Protein AF-A0A354CKU5-F1 (afdb_monomer_lite)

pLDDT: mean 89.69, std 12.41, range [41.81, 96.62]

Structure (mmCIF, N/CA/C/O backbone):
data_AF-A0A354CKU5-F1
#
_entry.id   AF-A0A354CKU5-F1
#
loop_
_atom_site.group_PDB
_atom_site.id
_atom_site.type_symbol
_atom_site.label_atom_id
_atom_site.label_alt_id
_atom_site.label_comp_id
_atom_site.label_asym_id
_atom_site.label_entity_id
_atom_site.label_seq_id
_atom_site.pdbx_PDB_ins_code
_atom_site.Cartn_x
_atom_site.Cartn_y
_atom_site.Cartn_z
_atom_site.occupancy
_atom_site.B_iso_or_equiv
_atom_site.auth_seq_id
_atom_site.auth_comp_id
_atom_site.auth_asym_id
_atom_site.auth_atom_id
_atom_site.pdbx_PDB_model_num
ATOM 1 N N . GLY A 1 1 ? 13.140 -0.507 -29.133 1.00 43.47 1 GLY A N 1
ATOM 2 C CA . GLY A 1 1 ? 12.052 -1.360 -28.639 1.00 43.47 1 GLY A CA 1
ATO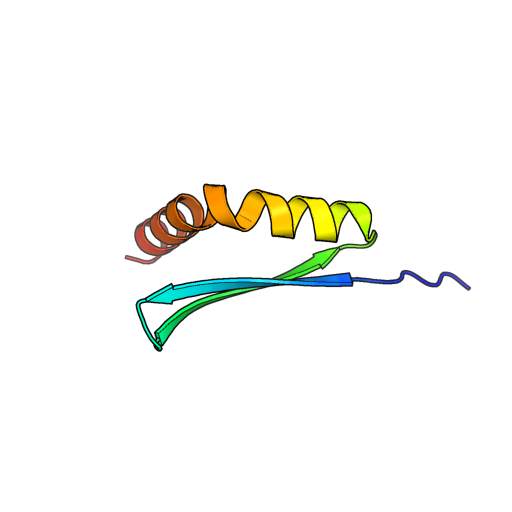M 3 C C . GLY A 1 1 ? 12.378 -1.698 -27.214 1.00 43.47 1 GLY A C 1
ATOM 4 O O . GLY A 1 1 ? 13.300 -2.469 -27.009 1.00 43.47 1 GLY A O 1
ATOM 5 N N . SER A 1 2 ? 11.705 -1.064 -26.265 1.00 41.81 2 SER A N 1
ATOM 6 C CA . SER A 1 2 ? 11.898 -1.336 -24.843 1.00 41.81 2 SER A CA 1
ATOM 7 C C . SER A 1 2 ? 10.531 -1.704 -24.306 1.00 41.81 2 SER A C 1
ATOM 9 O O . SER A 1 2 ? 9.674 -0.842 -24.142 1.00 41.81 2 SER A O 1
ATOM 11 N N . THR A 1 3 ? 10.283 -2.995 -24.140 1.00 52.31 3 THR A N 1
ATOM 12 C CA . THR A 1 3 ? 9.135 -3.474 -23.377 1.00 52.31 3 THR A CA 1
ATOM 13 C C . THR A 1 3 ? 9.427 -3.192 -21.906 1.00 52.31 3 THR A C 1
ATOM 15 O O . THR A 1 3 ? 9.930 -4.063 -21.205 1.00 52.31 3 THR A O 1
ATOM 18 N N . ASN A 1 4 ? 9.172 -1.958 -21.457 1.00 59.06 4 ASN A N 1
ATOM 19 C CA . ASN A 1 4 ? 8.947 -1.693 -20.038 1.00 59.06 4 ASN A CA 1
ATOM 20 C C . ASN A 1 4 ? 7.633 -2.396 -19.699 1.00 59.06 4 ASN A C 1
ATOM 22 O O . ASN A 1 4 ? 6.552 -1.894 -19.999 1.00 59.06 4 ASN A O 1
ATOM 26 N N . GLN A 1 5 ? 7.730 -3.634 -19.221 1.00 62.19 5 GLN A N 1
ATOM 27 C CA . GLN A 1 5 ? 6.589 -4.315 -18.633 1.00 62.19 5 GLN A CA 1
ATOM 28 C C . GLN A 1 5 ? 6.355 -3.668 -17.274 1.00 62.19 5 GLN A C 1
ATOM 30 O O . GLN A 1 5 ? 6.952 -4.056 -16.277 1.00 62.19 5 GLN A O 1
ATOM 35 N N . ASP A 1 6 ? 5.530 -2.628 -17.280 1.00 80.69 6 ASP A N 1
ATOM 36 C CA . ASP A 1 6 ? 5.094 -1.954 -16.070 1.00 80.69 6 ASP A CA 1
ATOM 37 C C . ASP A 1 6 ? 4.012 -2.819 -15.408 1.00 80.69 6 ASP A C 1
ATOM 39 O O . ASP A 1 6 ? 2.922 -3.023 -15.946 1.00 80.69 6 ASP A O 1
ATOM 43 N N . TYR A 1 7 ? 4.336 -3.380 -14.250 1.00 90.00 7 TYR A N 1
ATOM 44 C CA . TYR A 1 7 ? 3.404 -4.090 -13.387 1.00 90.00 7 TYR A CA 1
ATOM 45 C C . TYR A 1 7 ? 2.635 -3.072 -12.554 1.00 90.00 7 TYR A C 1
ATOM 47 O O . TYR A 1 7 ? 3.209 -2.100 -12.069 1.00 90.00 7 TYR A O 1
ATOM 55 N N . ILE A 1 8 ? 1.343 -3.310 -12.338 1.00 92.31 8 ILE A N 1
ATOM 56 C CA . ILE A 1 8 ? 0.533 -2.481 -11.445 1.00 92.31 8 ILE A CA 1
ATOM 57 C C . ILE A 1 8 ? 0.254 -3.276 -10.175 1.00 92.31 8 ILE A C 1
ATOM 59 O O . ILE A 1 8 ? -0.401 -4.316 -10.202 1.00 92.31 8 ILE A O 1
ATOM 63 N N . VAL A 1 9 ? 0.767 -2.777 -9.056 1.00 94.38 9 VAL A N 1
ATOM 64 C CA . VAL A 1 9 ? 0.492 -3.310 -7.723 1.00 94.38 9 VAL A CA 1
ATOM 65 C C . VAL A 1 9 ? -0.769 -2.642 -7.199 1.00 94.38 9 VAL A C 1
ATOM 67 O O . VAL A 1 9 ? -0.803 -1.420 -7.048 1.00 94.38 9 VAL A O 1
ATOM 70 N N . HIS A 1 10 ? -1.787 -3.450 -6.911 1.00 95.00 10 HIS A N 1
ATOM 71 C CA . HIS A 1 10 ? -3.031 -3.003 -6.295 1.00 95.00 10 HIS A CA 1
ATOM 72 C C . HIS A 1 10 ? -3.024 -3.339 -4.804 1.00 95.00 10 HIS A C 1
ATOM 74 O O . HIS A 1 10 ? -3.122 -4.500 -4.406 1.00 95.00 10 HIS A O 1
ATOM 80 N N . CYS A 1 11 ? -2.921 -2.304 -3.983 1.00 95.00 11 CYS A N 1
ATOM 81 C CA . CYS A 1 11 ? -2.896 -2.386 -2.533 1.00 95.00 11 CYS A CA 1
ATOM 82 C C . CYS A 1 11 ? -4.200 -1.813 -1.974 1.00 95.00 11 CYS A C 1
ATOM 84 O O . CYS A 1 11 ? -4.561 -0.682 -2.286 1.00 95.00 11 CYS A O 1
ATOM 86 N N . GLN A 1 12 ? -4.911 -2.577 -1.147 1.00 95.44 12 GLN A N 1
ATOM 87 C CA . GLN A 1 12 ? -6.186 -2.156 -0.561 1.00 95.44 12 GLN A CA 1
ATOM 88 C C . GLN A 1 12 ? -6.212 -2.416 0.945 1.00 95.44 12 GLN A C 1
ATOM 90 O O . GLN A 1 12 ? -5.822 -3.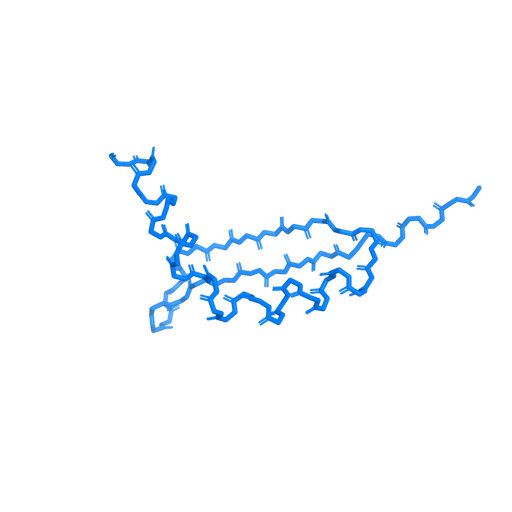498 1.392 1.00 95.44 12 GLN A O 1
ATOM 95 N N . VAL A 1 13 ? -6.697 -1.441 1.716 1.00 95.06 13 VAL A N 1
ATOM 96 C CA . VAL A 1 13 ? -7.133 -1.649 3.104 1.00 95.06 13 VAL A CA 1
ATOM 97 C C . VAL A 1 13 ? -8.646 -1.749 3.095 1.00 95.06 13 VAL A C 1
ATOM 99 O O . VAL A 1 13 ? -9.325 -0.890 2.527 1.00 95.06 13 VAL A O 1
ATOM 102 N N . LYS A 1 14 ? -9.169 -2.797 3.728 1.00 93.19 14 LYS A N 1
ATOM 103 C CA . LYS A 1 14 ? -10.604 -3.044 3.840 1.00 93.19 14 LYS A CA 1
ATOM 104 C C . LYS A 1 14 ? -11.016 -3.160 5.297 1.00 93.19 14 LYS A C 1
ATOM 106 O O . LYS A 1 14 ? -10.294 -3.751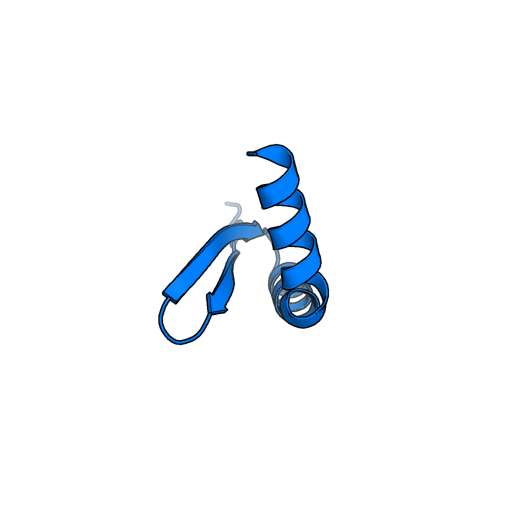 6.095 1.00 93.19 14 LYS A O 1
ATOM 111 N N . GLU A 1 15 ? -12.199 -2.651 5.601 1.00 93.06 15 GLU A N 1
ATOM 112 C CA . GLU A 1 15 ? -12.903 -2.860 6.861 1.00 93.06 15 GLU A CA 1
ATOM 113 C C . GLU A 1 15 ? -14.250 -3.517 6.543 1.00 93.06 15 GLU A C 1
ATOM 115 O O . GLU A 1 15 ? -15.166 -2.889 6.008 1.00 93.06 15 GLU A O 1
ATOM 120 N N . GLY A 1 16 ? -14.339 -4.826 6.791 1.00 91.88 16 GLY A N 1
ATOM 121 C CA . GLY A 1 16 ? -15.449 -5.638 6.295 1.00 91.88 16 GLY A CA 1
ATOM 122 C C . GLY A 1 16 ? -15.516 -5.608 4.765 1.00 91.88 16 GLY A C 1
ATOM 123 O O . GLY A 1 16 ? -14.537 -5.936 4.092 1.00 91.88 16 GLY A O 1
ATOM 124 N N . ASP A 1 17 ? -16.665 -5.189 4.233 1.00 93.69 17 ASP A N 1
ATOM 125 C CA . ASP A 1 17 ? -16.908 -5.064 2.789 1.00 93.69 17 ASP A CA 1
ATOM 126 C C . ASP A 1 17 ? -16.491 -3.697 2.213 1.00 93.69 17 ASP A C 1
ATOM 128 O O . ASP A 1 17 ? -16.480 -3.511 0.994 1.00 93.69 17 ASP A O 1
ATOM 132 N N . SER A 1 18 ? -16.130 -2.736 3.068 1.00 94.25 18 SER A N 1
ATOM 133 C CA . SER A 1 18 ? -15.769 -1.378 2.657 1.00 94.25 18 SER A CA 1
ATOM 134 C C . SER A 1 18 ? -14.272 -1.257 2.382 1.00 94.25 18 SER A C 1
ATOM 136 O O . SER A 1 18 ? -13.445 -1.644 3.207 1.00 94.25 18 SER A O 1
ATOM 138 N N . THR A 1 19 ? -13.905 -0.655 1.251 1.00 94.62 19 THR A N 1
ATOM 139 C CA . THR A 1 19 ? -12.516 -0.266 0.965 1.00 94.62 19 THR A CA 1
ATOM 140 C C . THR A 1 19 ? -12.237 1.100 1.587 1.00 94.62 19 THR A C 1
ATOM 142 O O . THR A 1 19 ? -12.824 2.094 1.166 1.00 94.62 19 THR A O 1
ATOM 145 N N . LEU A 1 20 ? -11.338 1.152 2.573 1.00 93.88 20 LEU A N 1
ATOM 146 C CA . LEU A 1 20 ? -10.930 2.398 3.232 1.00 93.88 20 LEU A CA 1
ATOM 147 C C . LEU A 1 20 ? -9.952 3.195 2.364 1.00 93.88 20 LEU A C 1
ATOM 149 O O . LEU A 1 20 ? -10.063 4.411 2.236 1.00 93.88 20 LEU A O 1
ATOM 153 N N . ILE A 1 21 ? -8.990 2.496 1.759 1.00 94.00 21 ILE A N 1
ATOM 154 C CA . ILE A 1 21 ? -8.024 3.077 0.829 1.00 94.00 21 ILE A CA 1
ATOM 155 C C . ILE A 1 21 ? -7.623 2.054 -0.231 1.00 94.00 21 ILE A C 1
ATOM 157 O O . ILE A 1 21 ? -7.469 0.865 0.057 1.00 94.00 21 ILE A O 1
ATOM 161 N N . GLU A 1 22 ? -7.426 2.540 -1.454 1.00 94.69 22 GLU A N 1
ATOM 162 C CA . GLU A 1 22 ? -6.863 1.799 -2.576 1.00 94.69 22 GLU A CA 1
ATOM 163 C C . GLU A 1 22 ? -5.686 2.580 -3.165 1.00 94.69 22 GLU A C 1
ATOM 165 O O . GLU A 1 22 ? -5.789 3.777 -3.436 1.00 94.69 22 GLU A O 1
ATOM 170 N N . LEU A 1 23 ? -4.567 1.892 -3.369 1.00 93.88 23 LEU A N 1
ATOM 171 C CA . LEU A 1 23 ? -3.360 2.414 -3.992 1.00 93.88 23 LEU A CA 1
ATOM 172 C C . LEU A 1 23 ? -3.021 1.545 -5.203 1.00 93.88 23 LEU A C 1
ATOM 174 O O . LEU A 1 23 ? -2.929 0.324 -5.089 1.00 93.88 23 LEU A O 1
ATOM 178 N N . SER A 1 24 ? -2.805 2.186 -6.349 1.00 94.00 24 SER A N 1
ATOM 179 C CA . SER A 1 24 ? -2.334 1.535 -7.574 1.00 94.00 24 SER A CA 1
ATOM 180 C C . SER A 1 24 ? -0.967 2.101 -7.937 1.00 94.00 24 SER A C 1
ATOM 182 O O . SER A 1 24 ? -0.844 3.289 -8.233 1.00 94.00 24 SER A O 1
ATOM 184 N N . LEU A 1 25 ? 0.070 1.267 -7.867 1.00 92.56 25 LEU A N 1
ATOM 185 C CA . LEU A 1 25 ? 1.465 1.682 -8.021 1.00 92.56 25 LEU A CA 1
ATOM 186 C C . LEU A 1 25 ? 2.087 0.962 -9.216 1.00 92.56 25 LEU A C 1
ATOM 188 O O . LEU A 1 25 ? 2.108 -0.266 -9.256 1.00 92.56 25 LEU A O 1
ATOM 192 N N . SER A 1 26 ? 2.588 1.733 -10.182 1.00 93.12 26 SER A N 1
ATOM 193 C CA . SER A 1 26 ? 3.314 1.193 -11.333 1.00 93.12 26 SER A CA 1
ATOM 194 C C . SER A 1 26 ? 4.760 0.890 -10.948 1.00 93.12 26 SER A C 1
ATOM 196 O O . SER A 1 26 ? 5.454 1.764 -10.421 1.00 93.12 26 SER A O 1
ATOM 198 N N . VAL A 1 27 ? 5.211 -0.336 -11.208 1.00 91.81 27 VAL A N 1
ATOM 199 C CA . VAL A 1 27 ? 6.586 -0.783 -10.978 1.00 91.81 27 VAL A CA 1
ATOM 200 C C . VAL A 1 27 ? 7.142 -1.502 -12.204 1.00 91.81 27 VAL A C 1
ATOM 202 O O . VAL A 1 27 ? 6.441 -2.290 -12.829 1.00 91.81 27 VAL A O 1
ATOM 205 N N . PRO A 1 28 ? 8.419 -1.295 -12.549 1.00 90.31 28 PRO A N 1
ATOM 206 C CA . PRO A 1 28 ? 8.988 -1.813 -13.794 1.00 90.31 28 PRO A CA 1
ATOM 207 C C . PRO A 1 28 ? 9.344 -3.307 -13.746 1.00 90.31 28 PRO A C 1
ATOM 209 O O . PRO A 1 28 ? 9.711 -3.877 -14.769 1.00 90.31 28 PRO A O 1
ATOM 212 N N . LEU A 1 29 ? 9.329 -3.933 -12.560 1.00 91.38 29 LEU A N 1
ATOM 213 C CA . LEU A 1 29 ? 9.795 -5.306 -12.352 1.00 91.38 29 LEU A CA 1
ATOM 214 C C . LEU A 1 29 ? 8.814 -6.111 -11.501 1.00 91.38 29 LEU A C 1
ATOM 216 O O . LEU A 1 29 ? 8.352 -5.650 -10.456 1.00 91.38 29 LEU A O 1
ATOM 220 N N . GLU A 1 30 ? 8.605 -7.365 -11.894 1.00 90.62 30 GLU A N 1
ATOM 221 C CA . GLU A 1 30 ? 7.756 -8.318 -11.174 1.00 90.62 30 GLU A CA 1
ATOM 222 C C . GLU A 1 30 ? 8.240 -8.562 -9.735 1.00 90.62 30 GLU A C 1
ATOM 224 O O . GLU A 1 30 ? 7.438 -8.626 -8.807 1.00 90.62 30 GLU A O 1
ATOM 229 N N . GLU A 1 31 ? 9.557 -8.639 -9.512 1.00 93.81 31 GLU A N 1
ATOM 230 C CA . GLU A 1 31 ? 10.128 -8.825 -8.170 1.00 93.81 31 GLU A CA 1
ATOM 231 C C . GLU A 1 31 ? 9.740 -7.681 -7.222 1.00 93.81 31 GLU A C 1
ATOM 233 O O . GLU A 1 31 ? 9.410 -7.920 -6.060 1.00 93.81 31 GLU A O 1
ATOM 238 N N . GLN A 1 32 ? 9.710 -6.443 -7.725 1.00 93.12 32 GLN A N 1
ATOM 239 C CA . GLN A 1 32 ? 9.265 -5.291 -6.942 1.00 93.12 32 GLN A CA 1
ATOM 240 C C . GLN A 1 32 ? 7.771 -5.386 -6.641 1.00 93.12 32 GLN A C 1
ATOM 242 O O . GLN A 1 32 ? 7.371 -5.154 -5.501 1.00 93.12 32 GLN A O 1
ATOM 247 N N . ALA A 1 33 ? 6.962 -5.789 -7.627 1.00 93.00 33 ALA A N 1
ATOM 248 C CA . ALA A 1 33 ? 5.533 -6.004 -7.427 1.00 93.00 33 ALA A CA 1
ATOM 249 C C . ALA A 1 33 ? 5.271 -7.046 -6.330 1.00 93.00 33 ALA A C 1
ATOM 251 O O . ALA A 1 33 ? 4.525 -6.789 -5.385 1.00 93.00 33 ALA A O 1
ATOM 252 N N . ASN A 1 34 ? 5.966 -8.183 -6.395 1.00 93.62 34 ASN A N 1
ATOM 253 C CA . ASN A 1 34 ? 5.872 -9.253 -5.406 1.00 93.62 34 ASN A CA 1
ATOM 254 C C . ASN A 1 34 ? 6.343 -8.804 -4.017 1.00 93.62 34 ASN A C 1
ATOM 256 O O . ASN A 1 34 ? 5.679 -9.090 -3.016 1.00 93.62 34 ASN A O 1
ATOM 260 N N . ALA A 1 35 ? 7.452 -8.064 -3.934 1.00 95.00 35 ALA A N 1
ATOM 261 C CA . ALA A 1 35 ? 7.951 -7.520 -2.675 1.00 95.00 35 ALA A CA 1
ATOM 262 C C . ALA A 1 35 ? 6.961 -6.527 -2.043 1.00 95.00 35 ALA A C 1
ATOM 264 O O . ALA A 1 35 ? 6.751 -6.556 -0.829 1.00 95.00 35 ALA A O 1
ATOM 265 N N . MET A 1 36 ? 6.323 -5.679 -2.853 1.00 94.62 36 MET A N 1
ATOM 266 C CA . MET A 1 36 ? 5.315 -4.723 -2.390 1.00 94.62 36 MET A CA 1
ATOM 267 C C . MET A 1 36 ? 4.047 -5.420 -1.904 1.00 94.62 36 MET A C 1
ATOM 269 O O . MET A 1 36 ? 3.601 -5.133 -0.795 1.00 94.62 36 MET A O 1
ATOM 273 N N . CYS A 1 37 ? 3.519 -6.384 -2.663 1.00 92.06 37 CYS A N 1
ATOM 274 C CA . CYS A 1 37 ? 2.377 -7.197 -2.239 1.00 92.06 37 CYS A CA 1
ATOM 275 C C . CYS A 1 37 ? 2.665 -7.946 -0.929 1.00 92.06 37 CYS A C 1
ATOM 277 O O . CYS A 1 37 ? 1.815 -7.994 -0.042 1.00 92.06 37 CYS A O 1
ATOM 279 N N . SER A 1 38 ? 3.878 -8.487 -0.783 1.00 94.06 38 SER A N 1
ATOM 280 C CA 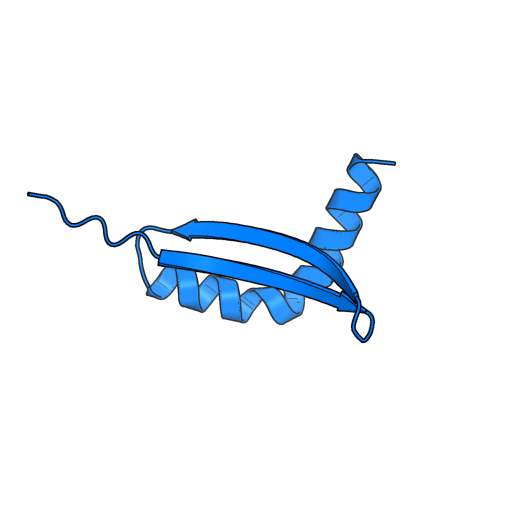. SER A 1 38 ? 4.292 -9.213 0.425 1.00 94.06 38 SER A CA 1
ATOM 281 C C . SER A 1 38 ? 4.363 -8.293 1.645 1.00 94.06 38 SER A C 1
ATOM 283 O O . SER A 1 38 ? 3.878 -8.653 2.712 1.00 94.06 38 SER A O 1
ATOM 285 N N . LYS A 1 39 ? 4.921 -7.086 1.482 1.00 95.75 39 LYS A N 1
ATOM 286 C CA . LYS A 1 39 ? 5.029 -6.090 2.558 1.00 95.75 39 LYS A CA 1
ATOM 287 C C . LYS A 1 39 ? 3.713 -5.393 2.887 1.00 95.75 39 LYS A C 1
ATOM 289 O O . LYS A 1 39 ? 3.575 -4.885 3.997 1.00 95.75 39 LYS A O 1
ATOM 294 N N . TRP A 1 40 ? 2.760 -5.352 1.954 1.00 95.19 40 TRP A N 1
ATOM 295 C CA . TRP A 1 40 ? 1.483 -4.666 2.150 1.00 95.19 40 TRP A CA 1
ATOM 296 C C . TRP A 1 40 ? 0.776 -5.137 3.416 1.00 95.19 40 TRP A C 1
ATOM 298 O O . TRP A 1 40 ? 0.334 -4.310 4.198 1.00 95.19 40 TRP A O 1
ATOM 308 N N . LYS A 1 41 ? 0.749 -6.450 3.665 1.00 87.38 41 LYS A N 1
ATOM 309 C CA . LYS A 1 41 ? 0.073 -7.034 4.830 1.00 87.38 41 LYS A CA 1
ATOM 310 C C . LYS A 1 41 ? 0.547 -6.451 6.167 1.00 87.38 41 LYS A C 1
ATOM 312 O O . LYS A 1 41 ? -0.270 -6.282 7.066 1.00 87.38 41 LYS A O 1
ATOM 317 N N . ASP A 1 42 ? 1.838 -6.153 6.281 1.00 94.81 42 ASP A N 1
ATOM 318 C CA . ASP A 1 42 ? 2.439 -5.656 7.520 1.00 94.81 42 ASP A CA 1
ATOM 319 C C . ASP A 1 42 ? 2.453 -4.119 7.573 1.00 94.81 42 ASP A C 1
ATOM 321 O O . ASP A 1 42 ? 2.356 -3.534 8.647 1.00 94.81 42 ASP A O 1
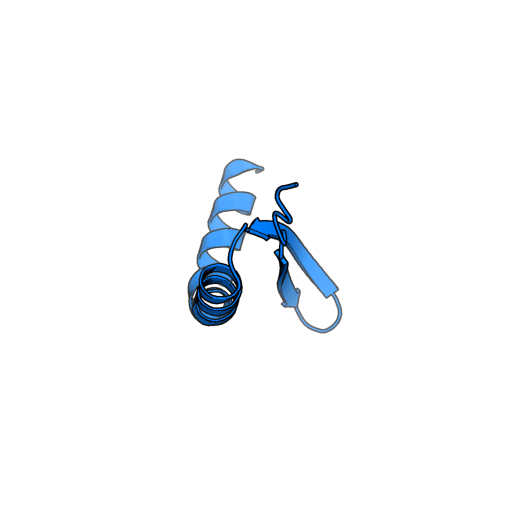ATOM 325 N N . ALA A 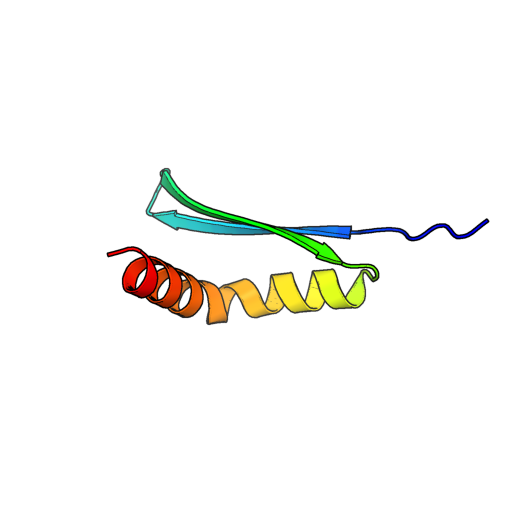1 43 ? 2.546 -3.454 6.415 1.00 95.50 43 ALA A N 1
ATOM 326 C CA . ALA A 1 43 ? 2.679 -2.000 6.312 1.00 95.50 43 ALA A CA 1
ATOM 327 C C . ALA A 1 43 ? 1.349 -1.249 6.110 1.00 95.50 43 ALA A C 1
ATOM 329 O O . ALA A 1 43 ? 1.298 -0.033 6.286 1.00 95.50 43 ALA A O 1
ATOM 330 N N . SER A 1 44 ? 0.267 -1.928 5.713 1.00 94.94 44 SER A N 1
ATOM 331 C CA . SER A 1 44 ? -0.963 -1.272 5.252 1.00 94.94 44 SER A CA 1
ATOM 332 C C . SER A 1 44 ? -1.640 -0.415 6.319 1.00 94.94 44 SER A C 1
ATOM 334 O O . SER A 1 44 ? -2.189 0.635 5.991 1.00 94.94 44 SER A O 1
ATOM 336 N N . GLN A 1 45 ? -1.585 -0.839 7.587 1.00 93.69 45 GLN A N 1
ATOM 337 C CA . GLN A 1 45 ? -2.151 -0.076 8.701 1.00 93.69 45 GLN A CA 1
ATOM 338 C C . GLN A 1 45 ? -1.376 1.225 8.935 1.00 93.69 45 GLN A C 1
ATOM 340 O O . GLN A 1 45 ? -1.980 2.290 8.982 1.00 93.69 45 GLN A O 1
ATOM 345 N N . GLU A 1 46 ? -0.043 1.154 8.999 1.00 96.12 46 GLU A N 1
ATOM 346 C CA . GLU A 1 46 ? 0.814 2.333 9.179 1.00 96.12 46 GLU A CA 1
ATOM 347 C C . GLU A 1 46 ? 0.655 3.325 8.017 1.00 96.12 46 GLU A C 1
ATOM 349 O O . GLU A 1 46 ? 0.570 4.534 8.229 1.00 96.12 46 GLU A O 1
ATOM 354 N N . ILE A 1 47 ? 0.551 2.820 6.783 1.00 95.38 47 ILE A N 1
ATOM 355 C CA . ILE A 1 47 ? 0.309 3.642 5.590 1.00 95.38 47 ILE A CA 1
ATOM 356 C C . ILE A 1 47 ? -1.051 4.346 5.674 1.00 95.38 47 ILE A C 1
ATOM 358 O O . ILE A 1 47 ? -1.136 5.543 5.395 1.00 95.38 47 ILE A O 1
ATOM 362 N N . TYR A 1 48 ? -2.109 3.625 6.055 1.00 94.50 48 TYR A N 1
ATOM 363 C CA . TYR A 1 48 ? -3.438 4.208 6.227 1.00 94.50 48 TYR A CA 1
ATOM 364 C C . TYR A 1 48 ? -3.443 5.291 7.312 1.00 94.50 48 TYR A C 1
ATOM 366 O O . TYR A 1 48 ? -3.883 6.411 7.046 1.00 94.50 48 TYR A O 1
ATOM 374 N N . ASP A 1 49 ? -2.883 4.994 8.487 1.00 95.44 49 ASP A N 1
ATOM 375 C CA . ASP A 1 49 ? -2.803 5.927 9.613 1.00 95.44 49 ASP A CA 1
ATOM 376 C C . ASP A 1 49 ? -2.023 7.193 9.232 1.00 95.44 49 ASP A C 1
ATOM 378 O O . ASP A 1 49 ? -2.457 8.310 9.522 1.00 95.44 49 ASP A O 1
ATOM 382 N N . PHE A 1 50 ? -0.901 7.038 8.521 1.00 95.94 50 PHE A N 1
ATOM 383 C CA . PHE A 1 50 ? -0.114 8.161 8.022 1.00 95.94 50 PHE A CA 1
ATOM 384 C C . PHE A 1 50 ? -0.923 9.053 7.076 1.00 95.94 50 PHE A C 1
ATOM 386 O O . PHE A 1 50 ? -0.919 10.275 7.229 1.00 95.94 50 PHE A O 1
ATOM 393 N N . ILE A 1 51 ? -1.627 8.466 6.105 1.00 94.25 51 ILE A N 1
ATOM 394 C CA . ILE A 1 51 ? -2.425 9.219 5.128 1.00 94.25 51 ILE A CA 1
ATOM 395 C C . ILE A 1 51 ? -3.567 9.956 5.829 1.00 94.25 51 ILE A C 1
ATOM 397 O O . ILE A 1 51 ? -3.746 11.152 5.607 1.00 94.25 51 ILE A O 1
ATOM 401 N N . MET A 1 52 ? -4.287 9.280 6.723 1.00 94.75 52 MET A N 1
ATOM 402 C CA . MET A 1 52 ? -5.350 9.881 7.527 1.00 94.75 52 MET A CA 1
ATOM 403 C C . MET A 1 52 ? -4.836 11.054 8.365 1.00 94.75 52 MET A C 1
ATOM 405 O O . MET A 1 52 ? -5.421 12.132 8.329 1.00 94.75 52 MET A O 1
ATOM 409 N N . HIS A 1 53 ? -3.698 10.888 9.041 1.00 96.62 53 HIS A N 1
ATOM 410 C CA . HIS A 1 53 ? -3.077 11.954 9.828 1.00 96.62 53 HIS A CA 1
ATOM 411 C C . HIS A 1 53 ? -2.629 13.157 8.984 1.00 96.62 53 HIS A C 1
ATOM 413 O O . HIS A 1 53 ? -2.549 14.271 9.491 1.00 96.62 53 HIS A O 1
ATOM 419 N N . LYS A 1 54 ? -2.296 12.959 7.704 1.00 96.62 54 LYS A N 1
ATOM 420 C CA . LYS A 1 54 ? -1.907 14.056 6.803 1.00 96.62 54 LYS A CA 1
ATOM 421 C C . LYS A 1 54 ? -3.085 14.783 6.166 1.00 96.62 54 LYS A C 1
ATOM 423 O O . LYS A 1 54 ? -2.892 15.903 5.698 1.00 96.62 54 LYS A O 1
ATOM 428 N N . LEU A 1 55 ? -4.254 14.154 6.106 1.00 93.81 55 LEU A N 1
ATOM 429 C CA . LEU A 1 55 ? -5.441 14.704 5.451 1.00 93.81 55 LEU A CA 1
ATOM 430 C C . LEU A 1 55 ? -6.457 15.317 6.431 1.00 93.81 55 LEU A C 1
ATOM 432 O O . LEU A 1 55 ? -7.357 16.018 5.968 1.00 93.81 55 LEU A O 1
ATOM 436 N N . MET A 1 56 ? -6.320 15.065 7.738 1.00 85.19 56 MET A N 1
ATOM 437 C CA . MET A 1 56 ? -7.203 15.561 8.808 1.00 85.19 56 MET A CA 1
ATOM 438 C C . MET A 1 56 ? -6.544 16.607 9.704 1.00 85.19 56 MET A C 1
ATOM 440 O O . MET A 1 56 ? -5.318 16.516 9.935 1.00 85.19 56 MET A O 1
#

Foldseek 3Di:
DDPQVWDWAWAFDDDVVDTPDIDIDTDSDPVVSVVCVVCSVVCVVVVSVVVVVVVD

Secondary structure (DSSP, 8-state):
------EEEEEEEEETTEEEEEEEEEES-HHHHHHHHHHHHHHHHHHHHHHHHHH-

Sequence (56 aa):
GSTNQDYIVHCQVKEGDSTLIELSLSVPLEEQANAMCSKWKDASQEIYDFIMHKLM

Radius of gyration: 13.42 Å; chains: 1; bounding box: 29×25×38 Å